Protein AF-I2ND49-F1 (afdb_monomer_lite)

Secondary structure (DSSP, 8-state):
-----GGG---EEEE-TT--EEEEEEE-TTT--EEEEEEEEEEE--SSSSPEEEEEEE-TTPPPPPSEEEEPPP-

InterPro domains:
  IPR003512 Bacteriophage M13, G5P, DNA-binding [PF02303] (20-73)
  IPR012340 Nucleic acid-binding, OB-fold [G3DSA:2.40.50.140] (10-75)
  IPR012340 Nucleic acid-binding, OB-fold [SSF50249] (11-73)

pLDDT: mean 86.39, std 15.38, range [42.38, 97.81]

Sequence (75 aa):
MSNQNINQYLLKVQVFATSRIDERSGVSQKTGKDWFIRTQEAYIDLGGQFPVMVKIPLQKDQIPYGPGNYYVQSG

Foldseek 3Di:
DDPPVCQPDQWKKFDAPPWDKDKDWDADPVPRDIDIWIWTWIWTDPPDPGTDIDTHTDDPPRDDDDGDIDTDDDD

Structure (mmCIF, N/CA/C/O backbone):
data_AF-I2ND49-F1
#
_entry.id   AF-I2ND49-F1
#
loop_
_atom_site.group_PDB
_atom_site.id
_atom_site.type_symbol
_atom_site.label_atom_id
_atom_site.label_alt_id
_atom_site.label_comp_id
_atom_site.label_asym_id
_atom_site.label_entity_id
_atom_site.label_seq_id
_atom_site.pdbx_PDB_ins_code
_atom_site.Cartn_x
_atom_site.Cartn_y
_atom_site.Cartn_z
_atom_site.occupancy
_atom_site.B_iso_or_equiv
_atom_site.auth_seq_id
_atom_site.auth_comp_id
_atom_site.auth_asym_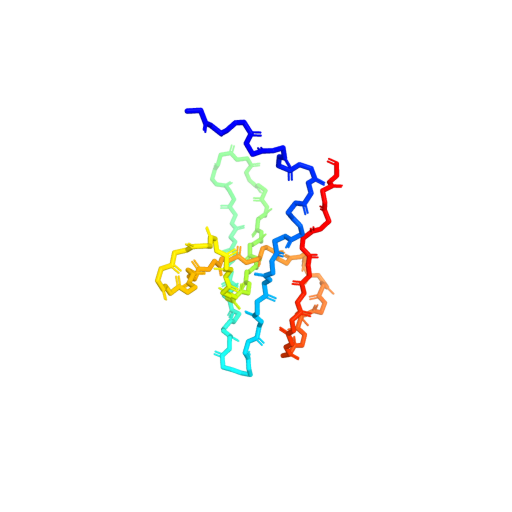id
_atom_site.auth_atom_id
_atom_site.pdbx_PDB_model_num
ATOM 1 N N . MET A 1 1 ? -6.622 17.380 -26.247 1.00 42.38 1 MET A N 1
ATOM 2 C CA . MET A 1 1 ? -7.519 16.212 -26.346 1.00 42.38 1 MET A CA 1
ATOM 3 C C . MET A 1 1 ? -6.767 14.975 -25.898 1.00 42.38 1 MET A C 1
ATOM 5 O O . MET A 1 1 ? -5.824 14.595 -26.572 1.00 42.38 1 MET A O 1
ATOM 9 N N . SER A 1 2 ? -7.167 14.370 -24.782 1.00 45.00 2 SER A N 1
ATOM 10 C CA . SER A 1 2 ? -7.116 12.915 -24.622 1.00 45.00 2 SER A CA 1
ATOM 11 C C . SER A 1 2 ? -8.035 12.561 -23.457 1.00 45.00 2 SER A C 1
ATOM 13 O O . SER A 1 2 ? -7.645 12.651 -22.297 1.00 45.00 2 SER A O 1
ATOM 15 N N . ASN A 1 3 ? -9.290 12.233 -23.772 1.00 50.19 3 ASN A N 1
ATOM 16 C CA . ASN A 1 3 ? -10.130 11.461 -22.862 1.00 50.19 3 ASN A CA 1
ATOM 17 C C . ASN A 1 3 ? -9.526 10.056 -22.832 1.00 50.19 3 ASN A C 1
ATOM 19 O O . ASN A 1 3 ? -9.931 9.180 -23.592 1.00 50.19 3 ASN A O 1
ATOM 23 N N . GLN A 1 4 ? -8.481 9.882 -22.021 1.00 48.59 4 GLN A N 1
ATOM 24 C CA . GLN A 1 4 ? -7.943 8.569 -21.697 1.00 48.59 4 GLN A CA 1
ATOM 25 C C . GLN A 1 4 ? -9.072 7.844 -20.962 1.00 48.59 4 GLN A C 1
ATOM 27 O O . GLN A 1 4 ? -9.470 8.235 -19.864 1.00 48.59 4 GLN A O 1
ATOM 32 N N . ASN A 1 5 ? -9.675 6.864 -21.630 1.00 48.88 5 ASN A N 1
ATOM 33 C CA . ASN A 1 5 ? -10.763 6.076 -21.079 1.00 48.88 5 ASN A CA 1
ATOM 34 C C . ASN A 1 5 ? -10.181 5.211 -19.953 1.00 48.88 5 ASN A C 1
ATOM 36 O O . ASN A 1 5 ? -9.611 4.151 -20.199 1.00 48.88 5 ASN A O 1
ATOM 40 N N . ILE A 1 6 ? -10.255 5.719 -18.722 1.00 52.62 6 ILE A N 1
ATOM 41 C CA . ILE A 1 6 ? -9.607 5.147 -17.532 1.00 52.62 6 ILE A CA 1
ATOM 42 C C . ILE A 1 6 ? -10.000 3.686 -17.247 1.00 52.62 6 ILE A C 1
ATOM 44 O O . ILE A 1 6 ? -9.264 2.986 -16.560 1.00 52.62 6 ILE A O 1
ATOM 48 N N . ASN A 1 7 ? -11.081 3.189 -17.856 1.00 52.41 7 ASN A N 1
ATOM 49 C CA . ASN A 1 7 ? -11.525 1.795 -17.765 1.00 52.41 7 ASN A CA 1
ATOM 50 C C . ASN A 1 7 ? -10.573 0.781 -18.439 1.00 52.41 7 ASN A C 1
ATOM 52 O O . ASN A 1 7 ? -10.772 -0.421 -18.292 1.00 52.41 7 ASN A O 1
ATOM 56 N N . GLN A 1 8 ? -9.551 1.232 -19.179 1.00 50.09 8 GLN A N 1
ATOM 57 C CA . GLN A 1 8 ? -8.561 0.367 -19.839 1.00 50.09 8 GLN A CA 1
ATOM 58 C C . GLN A 1 8 ? -7.202 0.287 -19.121 1.00 50.09 8 GLN A C 1
ATOM 60 O O . GLN A 1 8 ? -6.355 -0.514 -19.520 1.00 50.09 8 GLN A O 1
ATOM 65 N N . TYR A 1 9 ? -6.974 1.079 -18.067 1.00 53.81 9 TYR A N 1
ATOM 66 C CA . TYR A 1 9 ? -5.681 1.131 -17.380 1.00 53.81 9 TYR A CA 1
ATOM 67 C C . TYR A 1 9 ? -5.739 0.271 -16.126 1.00 53.81 9 TYR A C 1
ATOM 69 O O . TYR A 1 9 ? -6.028 0.746 -15.030 1.00 53.81 9 TYR A O 1
ATOM 77 N N . LEU A 1 10 ? -5.439 -1.016 -16.295 1.00 68.25 10 LEU A N 1
ATOM 78 C CA . LEU A 1 10 ? -5.006 -1.861 -15.188 1.00 68.25 10 LEU A CA 1
ATOM 79 C C . LEU A 1 10 ? -3.783 -1.190 -14.546 1.00 68.25 10 LEU A C 1
ATOM 81 O O . LEU A 1 10 ? -2.676 -1.258 -15.081 1.00 68.25 10 LEU A O 1
ATOM 85 N N . LEU A 1 11 ? -3.988 -0.494 -13.427 1.00 85.31 11 LEU A N 1
ATOM 86 C CA . LEU A 1 11 ? -2.903 0.184 -12.725 1.00 85.31 11 LEU A CA 1
ATOM 87 C C . LEU A 1 11 ? -1.960 -0.875 -12.165 1.00 85.31 11 LEU A C 1
ATOM 89 O O . LEU A 1 11 ? -2.361 -1.692 -11.331 1.00 85.31 11 LEU A O 1
ATOM 93 N N . LYS A 1 12 ? -0.715 -0.868 -12.641 1.00 89.69 12 LYS A N 1
ATOM 94 C CA . LYS A 1 12 ? 0.312 -1.800 -12.192 1.00 89.69 12 LYS A CA 1
ATOM 95 C C . LYS A 1 12 ? 0.874 -1.326 -10.859 1.00 89.69 12 LYS A C 1
ATOM 97 O O . LYS A 1 12 ? 1.389 -0.214 -10.748 1.00 89.69 12 LYS A O 1
ATOM 102 N N . VAL A 1 13 ? 0.805 -2.199 -9.865 1.00 93.12 13 VAL A N 1
ATOM 103 C CA . VAL A 1 13 ? 1.319 -1.978 -8.517 1.00 93.12 13 VAL A CA 1
ATOM 104 C C . VAL A 1 13 ? 2.397 -3.012 -8.231 1.00 93.12 13 VAL A C 1
ATOM 106 O O . VAL A 1 13 ? 2.177 -4.207 -8.396 1.00 93.12 13 VAL A O 1
ATOM 109 N N . GLN A 1 14 ? 3.567 -2.569 -7.795 1.00 96.12 14 GLN A N 1
ATOM 110 C CA . GLN A 1 14 ? 4.686 -3.423 -7.435 1.00 96.12 14 GLN A CA 1
ATOM 111 C C . GLN A 1 14 ? 4.894 -3.425 -5.922 1.00 96.12 14 GLN A C 1
ATOM 113 O O . GLN A 1 14 ? 5.039 -2.376 -5.293 1.00 96.12 14 GLN A O 1
ATOM 118 N N . VAL A 1 15 ? 4.946 -4.624 -5.351 1.00 96.81 15 VAL A N 1
ATOM 119 C CA . VAL A 1 15 ? 5.328 -4.870 -3.959 1.00 96.81 15 VAL A CA 1
ATOM 120 C C . VAL A 1 15 ? 6.741 -5.440 -3.954 1.00 96.81 15 VAL A C 1
ATOM 122 O O . VAL A 1 15 ? 7.043 -6.374 -4.700 1.00 96.81 15 VAL A O 1
ATOM 125 N N . PHE A 1 16 ? 7.616 -4.884 -3.123 1.00 96.38 16 PHE A N 1
ATOM 126 C CA . PHE A 1 16 ? 9.001 -5.331 -2.994 1.00 96.38 16 PHE A CA 1
ATOM 127 C C . PHE A 1 16 ? 9.185 -6.176 -1.732 1.00 96.38 16 PHE A C 1
ATOM 129 O O . PHE A 1 16 ? 8.426 -6.058 -0.776 1.00 96.38 16 PHE A O 1
ATOM 136 N N . ALA A 1 17 ? 10.245 -6.987 -1.682 1.00 95.31 17 ALA A N 1
ATOM 137 C CA . ALA A 1 17 ? 10.615 -7.721 -0.464 1.00 95.31 17 ALA A CA 1
ATOM 138 C C . ALA A 1 17 ? 10.943 -6.792 0.722 1.00 95.31 17 ALA A C 1
ATOM 140 O O . ALA A 1 17 ? 10.869 -7.204 1.874 1.00 95.31 17 ALA A O 1
ATOM 141 N N . THR A 1 18 ? 11.291 -5.536 0.434 1.00 95.56 18 THR A N 1
ATOM 142 C CA . THR A 1 18 ? 11.578 -4.484 1.414 1.00 95.56 18 THR A CA 1
ATOM 143 C C . THR A 1 18 ? 10.368 -3.607 1.746 1.00 95.56 18 THR A C 1
ATOM 145 O O . THR A 1 18 ? 10.501 -2.708 2.576 1.00 95.56 18 THR A O 1
ATOM 148 N N . SER A 1 19 ? 9.210 -3.839 1.114 1.00 95.25 19 SER A N 1
ATOM 149 C CA . SER A 1 19 ? 7.975 -3.102 1.394 1.00 95.25 19 SER A CA 1
ATOM 150 C C . SER A 1 19 ? 7.580 -3.259 2.858 1.00 95.25 19 SER A C 1
ATOM 152 O O . SER A 1 19 ? 7.410 -4.379 3.345 1.00 95.25 19 SER A O 1
ATOM 154 N N . ARG A 1 20 ? 7.408 -2.141 3.565 1.00 96.38 20 ARG A N 1
ATOM 155 C CA . ARG A 1 20 ? 7.084 -2.161 4.993 1.00 96.38 20 ARG A CA 1
ATOM 156 C C . ARG A 1 20 ? 5.594 -2.344 5.234 1.00 96.38 20 ARG A C 1
ATOM 158 O O . ARG A 1 20 ? 4.758 -1.982 4.405 1.00 96.38 20 ARG A O 1
ATOM 165 N N . ILE A 1 21 ? 5.281 -2.880 6.409 1.00 95.62 21 ILE A N 1
ATOM 166 C CA . ILE A 1 21 ? 3.927 -2.937 6.953 1.00 95.62 21 ILE A CA 1
ATOM 167 C C . ILE A 1 21 ? 3.889 -1.990 8.148 1.00 95.62 21 ILE A C 1
ATOM 169 O O . ILE A 1 21 ? 4.656 -2.150 9.095 1.00 95.62 21 ILE A O 1
ATOM 173 N N . ASP A 1 22 ? 2.994 -1.012 8.084 1.00 95.06 22 ASP A N 1
ATOM 174 C CA . ASP A 1 22 ? 2.696 -0.104 9.183 1.00 95.06 22 ASP A CA 1
ATOM 175 C C . ASP A 1 22 ? 1.398 -0.54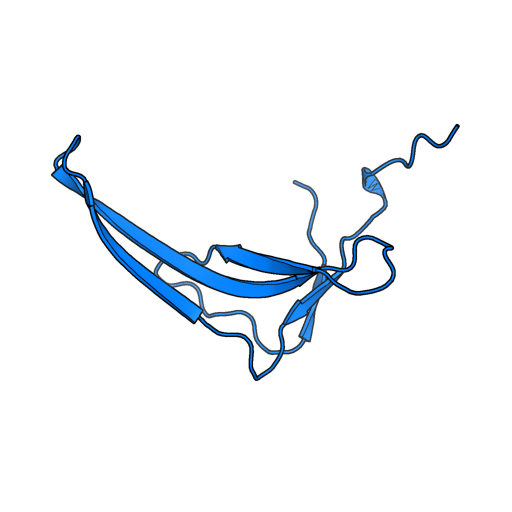7 9.859 1.00 95.06 22 ASP A C 1
ATOM 177 O O . ASP A 1 22 ? 0.368 -0.707 9.199 1.00 95.06 22 ASP A O 1
ATOM 181 N N . GLU A 1 23 ? 1.429 -0.675 11.182 1.00 94.38 23 GLU A N 1
ATOM 182 C CA . GLU A 1 23 ? 0.267 -1.002 12.009 1.00 94.38 23 GLU A CA 1
ATOM 183 C C . GLU A 1 23 ? 0.050 0.082 13.062 1.00 94.38 23 GLU A C 1
ATOM 185 O O . GLU A 1 23 ? 0.982 0.537 13.726 1.00 94.38 23 GLU A O 1
ATOM 190 N N . ARG A 1 24 ? -1.198 0.532 13.194 1.00 93.06 24 ARG A N 1
ATOM 191 C CA . ARG A 1 24 ? -1.621 1.539 14.168 1.00 93.06 24 ARG A CA 1
ATOM 192 C C . ARG A 1 24 ? -2.965 1.136 14.746 1.00 93.06 24 ARG A C 1
ATOM 194 O O . ARG A 1 24 ? -3.865 0.736 14.014 1.00 93.06 24 ARG A O 1
ATOM 201 N N . SER A 1 25 ? -3.116 1.273 16.053 1.00 92.88 25 SER A N 1
ATOM 202 C CA . SER A 1 25 ? -4.368 0.985 16.747 1.00 92.88 25 SER A CA 1
ATOM 203 C C . SER A 1 25 ? -4.632 2.008 17.841 1.00 92.88 25 SER A C 1
ATOM 205 O O . SER A 1 25 ? -3.724 2.721 18.274 1.00 92.88 25 SER A O 1
ATOM 207 N N . GLY A 1 26 ? -5.884 2.094 18.275 1.00 93.38 26 GLY A N 1
ATOM 208 C CA . GLY A 1 26 ? -6.269 2.931 19.400 1.00 93.38 26 GLY A CA 1
ATOM 209 C C . GLY A 1 26 ? -7.771 2.940 19.632 1.00 93.38 26 GLY A C 1
ATOM 210 O O . GLY A 1 26 ? -8.522 2.221 18.979 1.00 93.38 26 GLY A O 1
ATOM 211 N N . VAL A 1 27 ? -8.204 3.805 20.548 1.00 94.06 27 VAL A N 1
ATOM 212 C CA . VAL A 1 27 ? -9.618 4.033 20.863 1.00 94.06 27 VAL A CA 1
ATOM 213 C C . VAL A 1 27 ? -10.013 5.422 20.376 1.00 94.06 27 VAL A C 1
ATOM 215 O O . VAL A 1 27 ? -9.325 6.412 20.630 1.00 94.06 27 VAL A O 1
ATOM 218 N N . SER A 1 28 ? -11.117 5.515 19.640 1.00 89.75 28 SER A N 1
ATOM 219 C CA . SER A 1 28 ? -11.664 6.788 19.176 1.00 89.75 28 SER A CA 1
ATOM 220 C C . SER A 1 28 ? -12.208 7.587 20.358 1.00 89.75 28 SER A C 1
ATOM 222 O O . SER A 1 28 ? -13.182 7.181 20.987 1.00 89.75 28 SER A O 1
ATOM 224 N N . GLN A 1 29 ? -11.650 8.771 20.615 1.00 90.75 29 GLN A N 1
ATOM 225 C CA . GLN A 1 29 ? -12.134 9.662 21.679 1.00 90.75 29 GLN A CA 1
ATOM 226 C C . GLN A 1 29 ? -13.578 10.145 21.456 1.00 90.75 29 GLN A C 1
ATOM 228 O O . GLN A 1 29 ? -14.266 10.485 22.409 1.00 90.75 29 GLN A O 1
ATOM 233 N N . LYS A 1 30 ? -14.049 10.175 20.201 1.00 89.38 30 LYS A N 1
ATOM 234 C CA . LYS A 1 30 ? -15.395 10.660 19.849 1.00 89.38 30 LYS A CA 1
ATOM 235 C C . LYS A 1 30 ? -16.482 9.602 20.019 1.00 89.38 30 LYS A C 1
ATOM 237 O O . LYS A 1 30 ? -17.624 9.943 20.295 1.00 89.38 30 LYS A O 1
ATOM 242 N N . THR A 1 31 ? -16.150 8.335 19.779 1.00 91.00 31 THR A N 1
ATOM 243 C CA . THR A 1 31 ? -17.134 7.239 19.719 1.00 91.00 31 THR A CA 1
ATOM 244 C C . THR A 1 31 ? -16.885 6.143 20.747 1.00 91.00 31 THR A C 1
ATOM 246 O O . THR A 1 31 ? -17.714 5.248 20.870 1.00 91.00 31 THR A O 1
ATOM 249 N N . GLY A 1 32 ? -15.742 6.166 21.436 1.00 93.62 32 GLY A N 1
ATOM 250 C CA . GLY A 1 32 ? -15.298 5.104 22.338 1.00 93.62 32 GLY A CA 1
ATOM 251 C C . GLY A 1 32 ? -14.976 3.779 21.640 1.00 93.62 32 GLY A C 1
ATOM 252 O O . GLY A 1 32 ? -14.760 2.785 22.318 1.00 93.62 32 GLY A O 1
ATOM 253 N N . LYS A 1 33 ? -14.978 3.734 20.299 1.00 92.81 33 LYS A N 1
ATOM 254 C CA . LYS A 1 33 ? -14.759 2.501 19.529 1.00 92.81 33 LYS A CA 1
ATOM 255 C C . LYS A 1 33 ? -13.283 2.280 19.231 1.00 92.81 33 LYS A C 1
ATOM 257 O O . LYS A 1 33 ? -12.585 3.228 18.858 1.00 92.81 33 LYS A O 1
ATOM 262 N N . ASP A 1 34 ? -12.862 1.025 19.301 1.00 93.50 34 ASP A N 1
ATOM 263 C CA . ASP A 1 34 ? -11.544 0.599 18.845 1.00 93.50 34 ASP A CA 1
ATOM 264 C C . ASP A 1 34 ? -11.399 0.817 17.338 1.00 93.50 34 ASP A C 1
ATOM 266 O O . ASP A 1 34 ? -12.325 0.579 16.555 1.00 93.50 34 ASP A O 1
ATOM 270 N N . TRP A 1 35 ? -10.217 1.260 16.925 1.00 92.25 35 TRP A N 1
ATOM 271 C CA . TRP A 1 35 ? -9.827 1.350 15.529 1.00 92.25 35 TRP A CA 1
ATOM 272 C C . TRP A 1 35 ? -8.478 0.672 15.317 1.00 92.25 35 TRP A C 1
ATOM 274 O O . TRP A 1 35 ? -7.594 0.677 16.175 1.00 92.25 35 TRP A O 1
ATOM 284 N N . PHE A 1 36 ? -8.334 0.090 14.133 1.00 92.00 36 PHE A N 1
ATOM 285 C CA . PHE A 1 36 ? -7.122 -0.569 13.682 1.00 92.00 36 PHE A CA 1
ATOM 286 C C . PHE A 1 36 ? -6.884 -0.178 12.229 1.00 92.00 36 PHE A C 1
ATOM 288 O O . PHE A 1 36 ? -7.775 -0.310 11.392 1.00 92.00 36 PHE A O 1
ATOM 295 N N . ILE A 1 37 ? -5.693 0.333 11.943 1.00 93.12 37 ILE A N 1
ATOM 296 C CA . ILE A 1 37 ? -5.237 0.682 10.604 1.00 93.12 37 ILE A CA 1
ATOM 297 C C . ILE A 1 37 ? -3.972 -0.114 10.348 1.00 93.12 37 ILE A C 1
ATOM 299 O O . ILE A 1 37 ? -2.992 -0.001 11.084 1.00 93.12 37 ILE A O 1
ATOM 303 N N . ARG A 1 38 ? -3.989 -0.876 9.263 1.00 95.94 38 ARG A N 1
ATOM 304 C CA . ARG A 1 38 ? -2.834 -1.608 8.773 1.00 95.94 38 ARG A CA 1
ATOM 305 C C . ARG A 1 38 ? -2.633 -1.276 7.315 1.00 95.94 38 ARG A C 1
ATOM 307 O O . ARG A 1 38 ? -3.587 -1.301 6.541 1.00 95.94 38 ARG A O 1
ATOM 314 N N . THR A 1 39 ? -1.410 -0.930 6.945 1.00 96.81 39 THR A N 1
ATOM 315 C CA . THR A 1 39 ? -1.077 -0.574 5.567 1.00 96.81 39 THR A CA 1
ATOM 316 C C . THR A 1 39 ? 0.232 -1.202 5.135 1.00 96.81 39 THR A C 1
ATOM 318 O O . THR A 1 39 ? 1.155 -1.289 5.936 1.00 96.81 39 THR A O 1
ATOM 321 N N . GLN A 1 40 ? 0.333 -1.568 3.863 1.00 97.19 40 GLN A N 1
ATOM 322 C CA . GLN A 1 40 ? 1.551 -2.071 3.241 1.00 97.19 40 GLN A CA 1
ATOM 323 C C . GLN A 1 40 ? 2.054 -1.100 2.172 1.00 97.19 40 GLN A C 1
ATOM 325 O O . GLN A 1 40 ? 1.272 -0.596 1.367 1.00 97.19 40 GLN A O 1
ATOM 330 N N . GLU A 1 41 ? 3.357 -0.839 2.150 1.00 97.81 41 GLU A N 1
ATOM 331 C CA . GLU A 1 41 ? 3.991 -0.025 1.113 1.00 97.81 41 GLU A CA 1
ATOM 332 C C . GLU A 1 41 ? 4.023 -0.752 -0.236 1.00 97.81 41 GLU A C 1
ATOM 334 O O . GLU A 1 41 ? 4.391 -1.924 -0.335 1.00 97.81 41 GLU A O 1
ATOM 339 N N . ALA A 1 42 ? 3.700 -0.031 -1.302 1.00 96.88 42 ALA A N 1
ATOM 340 C CA . ALA A 1 42 ? 3.840 -0.496 -2.674 1.00 96.88 42 ALA A CA 1
ATOM 341 C C . ALA A 1 42 ? 4.152 0.679 -3.603 1.00 96.88 42 ALA A C 1
ATOM 343 O O . ALA A 1 42 ? 4.099 1.835 -3.187 1.00 96.88 42 ALA A O 1
ATOM 344 N N . TYR A 1 43 ? 4.468 0.393 -4.861 1.00 95.88 43 TYR A N 1
ATOM 345 C CA . TYR A 1 43 ? 4.773 1.405 -5.867 1.00 95.88 43 TYR A CA 1
ATOM 346 C C . TYR A 1 43 ? 3.844 1.257 -7.060 1.00 95.88 43 TYR A C 1
ATOM 348 O O . TYR A 1 43 ? 3.745 0.178 -7.633 1.00 95.88 43 TYR A O 1
ATOM 356 N N . ILE A 1 44 ? 3.162 2.333 -7.430 1.00 93.50 44 ILE A N 1
ATOM 357 C CA . ILE A 1 44 ? 2.225 2.359 -8.551 1.00 93.50 44 ILE A CA 1
ATOM 358 C C . ILE A 1 44 ? 2.848 3.082 -9.743 1.00 93.50 44 ILE A C 1
ATOM 360 O O . ILE A 1 44 ? 3.461 4.142 -9.591 1.00 93.50 44 ILE A O 1
ATOM 364 N N . ASP A 1 45 ? 2.687 2.505 -10.930 1.00 90.06 45 ASP A N 1
ATOM 365 C CA . ASP A 1 45 ? 3.046 3.161 -12.184 1.00 90.06 45 ASP A CA 1
ATOM 366 C C . ASP A 1 45 ? 1.861 3.995 -12.691 1.00 90.06 45 ASP A C 1
ATOM 368 O O . ASP A 1 45 ? 0.786 3.465 -12.977 1.00 90.06 45 ASP A O 1
ATOM 372 N N . LEU A 1 46 ? 2.063 5.312 -12.766 1.00 87.19 46 LEU A N 1
ATOM 373 C CA . LEU A 1 46 ? 1.074 6.289 -13.233 1.00 87.19 46 LEU A CA 1
ATOM 374 C C . LEU A 1 46 ? 1.463 6.916 -14.585 1.00 87.19 46 LEU A C 1
ATOM 376 O O . LEU A 1 46 ? 0.865 7.912 -14.985 1.00 87.19 46 LEU A O 1
ATOM 380 N N . GLY A 1 47 ? 2.477 6.377 -15.276 1.00 86.06 47 GLY A N 1
ATOM 381 C CA . GLY A 1 47 ? 2.969 6.914 -16.552 1.00 86.06 47 GLY A CA 1
ATOM 382 C C . GLY A 1 47 ? 3.905 8.124 -16.425 1.00 86.06 47 GLY A C 1
ATOM 383 O O . GLY A 1 47 ? 4.150 8.821 -17.408 1.00 86.06 47 GLY A O 1
ATOM 384 N N . GLY A 1 48 ? 4.414 8.397 -15.219 1.00 87.38 48 GLY A N 1
ATOM 385 C CA . GLY A 1 48 ? 5.460 9.393 -14.972 1.00 87.38 48 GLY A CA 1
ATOM 386 C C . GLY A 1 48 ? 6.872 8.833 -15.182 1.00 87.38 48 GLY A C 1
ATOM 387 O O . GLY A 1 48 ? 7.054 7.688 -15.581 1.00 87.38 48 GLY A O 1
ATOM 388 N N . GLN A 1 49 ? 7.896 9.633 -14.867 1.00 91.31 49 GLN A N 1
ATOM 389 C CA . GLN A 1 49 ? 9.298 9.203 -14.984 1.00 91.31 49 GLN A CA 1
ATOM 390 C C . GLN A 1 49 ? 9.654 8.051 -14.027 1.00 91.31 49 GLN A C 1
ATOM 392 O O . GLN A 1 49 ? 10.486 7.209 -14.359 1.00 91.31 49 GLN A O 1
ATOM 397 N N . PHE A 1 50 ? 9.036 8.021 -12.844 1.00 92.31 50 PHE A N 1
ATOM 398 C CA . PHE A 1 50 ? 9.267 7.001 -11.825 1.00 92.31 50 PHE A CA 1
ATOM 399 C C . PHE A 1 50 ? 7.945 6.563 -11.180 1.00 92.31 50 PHE A C 1
ATOM 401 O O . PHE A 1 50 ? 7.026 7.383 -11.073 1.00 92.31 50 PHE A O 1
ATOM 408 N N . PRO A 1 51 ? 7.852 5.307 -10.705 1.00 92.19 51 PRO A N 1
ATOM 409 C CA . PRO A 1 51 ? 6.734 4.853 -9.888 1.00 92.19 51 PRO A CA 1
ATOM 410 C C . PRO A 1 51 ? 6.591 5.669 -8.601 1.00 92.19 51 PRO A C 1
ATOM 412 O O . PRO A 1 51 ? 7.579 6.102 -8.004 1.00 92.19 51 PRO A O 1
ATOM 415 N N . VAL A 1 52 ? 5.355 5.827 -8.138 1.00 94.69 52 VAL A N 1
ATOM 416 C CA . VAL A 1 52 ? 5.032 6.582 -6.921 1.00 94.69 52 VAL A CA 1
ATOM 417 C C . VAL A 1 52 ? 4.755 5.618 -5.773 1.00 94.69 52 VAL A C 1
ATOM 419 O O . VAL A 1 52 ? 4.054 4.625 -5.955 1.00 94.69 52 VAL A O 1
ATOM 422 N N . MET A 1 53 ? 5.280 5.906 -4.580 1.00 95.25 53 MET A N 1
ATOM 423 C CA . MET A 1 53 ? 4.988 5.107 -3.388 1.00 95.25 53 MET A CA 1
ATOM 424 C C . MET A 1 53 ? 3.543 5.330 -2.922 1.00 95.25 53 MET A C 1
ATOM 426 O O . MET A 1 53 ? 3.092 6.465 -2.767 1.00 95.25 53 MET A O 1
ATOM 430 N N . VAL A 1 54 ? 2.836 4.243 -2.636 1.00 94.69 54 VAL A N 1
ATOM 431 C CA . VAL A 1 54 ? 1.469 4.217 -2.109 1.00 94.69 54 VAL A CA 1
ATOM 432 C C . VAL A 1 54 ? 1.372 3.299 -0.893 1.00 94.69 54 VAL A C 1
ATOM 434 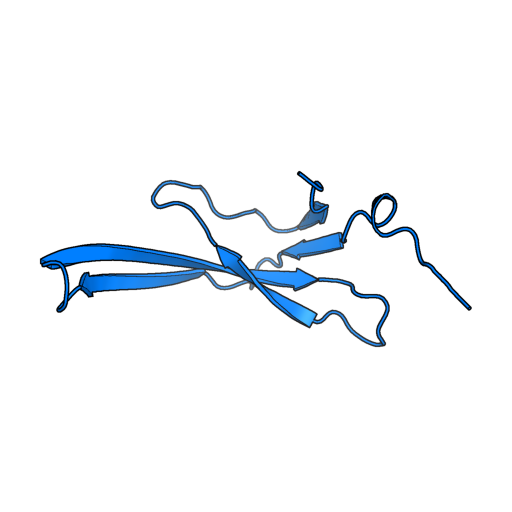O O . VAL A 1 54 ? 2.218 2.431 -0.674 1.00 94.69 54 VAL A O 1
ATOM 437 N N . LYS A 1 55 ? 0.319 3.489 -0.093 1.00 95.31 55 LYS A N 1
ATOM 438 C CA . LYS A 1 55 ? -0.015 2.636 1.051 1.00 95.31 55 LYS A CA 1
ATOM 439 C C . LYS A 1 55 ? -1.290 1.855 0.753 1.00 95.31 55 LYS A C 1
ATOM 441 O O . LYS A 1 55 ? -2.357 2.449 0.627 1.00 95.31 55 LYS A O 1
ATOM 446 N N . ILE A 1 56 ? -1.176 0.536 0.654 1.00 94.00 56 ILE A N 1
ATOM 447 C CA . ILE A 1 56 ? -2.303 -0.376 0.456 1.00 94.00 56 ILE A CA 1
ATOM 448 C C . ILE A 1 56 ? -2.920 -0.669 1.827 1.00 94.00 56 ILE A C 1
ATOM 450 O O . ILE A 1 56 ? -2.216 -1.219 2.675 1.00 94.00 56 ILE A O 1
ATOM 454 N N . PRO A 1 57 ? -4.194 -0.328 2.087 1.00 94.31 57 PRO A N 1
ATOM 455 C CA . PRO A 1 57 ? -4.855 -0.738 3.318 1.00 94.31 57 PRO A CA 1
ATOM 456 C C . PRO A 1 57 ? -5.021 -2.261 3.342 1.00 94.31 57 PRO A C 1
ATOM 458 O O . PRO A 1 57 ? -5.464 -2.864 2.366 1.00 94.31 57 PRO A O 1
ATOM 461 N N . LEU A 1 58 ? -4.675 -2.873 4.470 1.00 94.19 58 LEU A N 1
ATOM 462 C CA 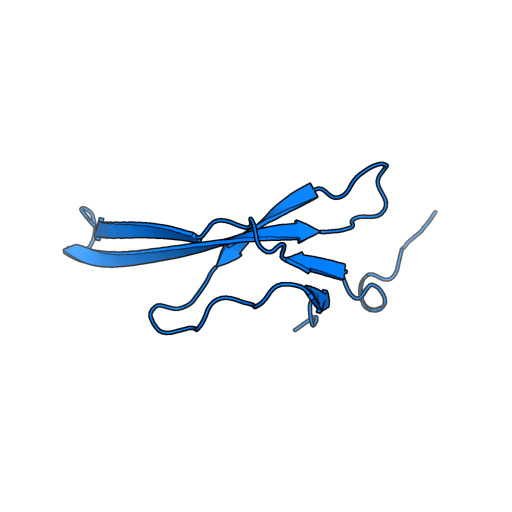. LEU A 1 58 ? -4.889 -4.287 4.745 1.00 94.19 58 LEU A CA 1
ATOM 463 C C . LEU A 1 58 ? -6.001 -4.430 5.781 1.00 94.19 58 LEU A C 1
ATOM 465 O O . LEU A 1 58 ? -6.066 -3.672 6.752 1.00 94.19 58 LEU A O 1
ATOM 469 N N . GLN A 1 59 ? -6.855 -5.434 5.605 1.00 90.50 59 GLN A N 1
ATOM 470 C CA . GLN A 1 59 ? -7.789 -5.824 6.660 1.00 90.50 59 GLN A CA 1
ATOM 471 C C . GLN A 1 59 ? -7.033 -6.457 7.841 1.00 90.50 59 GLN A C 1
ATOM 473 O O . GLN A 1 59 ? -5.890 -6.899 7.695 1.00 90.50 59 GLN A O 1
ATOM 478 N N . LYS A 1 60 ? -7.679 -6.510 9.016 1.00 82.62 60 LYS A N 1
ATOM 479 C CA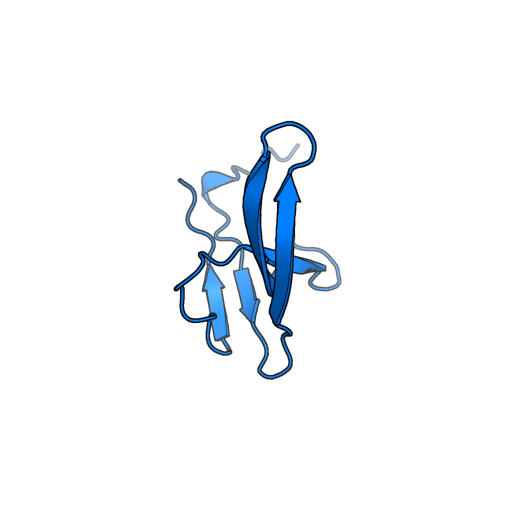 . LYS A 1 60 ? -7.074 -6.966 10.282 1.00 82.62 60 LYS A CA 1
ATOM 480 C C . LYS A 1 60 ? -6.332 -8.300 10.148 1.00 82.62 60 LYS A C 1
ATOM 482 O O . LYS A 1 60 ? -5.185 -8.396 10.569 1.00 82.62 60 LYS A O 1
ATOM 487 N N . ASP A 1 61 ? -6.954 -9.262 9.475 1.00 88.25 61 ASP A N 1
ATOM 488 C CA . ASP A 1 61 ? -6.442 -10.629 9.341 1.00 88.25 61 ASP A CA 1
ATOM 489 C C . ASP A 1 61 ? -5.956 -10.944 7.914 1.00 88.25 61 ASP A C 1
ATOM 491 O O . ASP A 1 61 ? -5.668 -12.090 7.572 1.00 88.25 61 ASP A O 1
ATOM 495 N N . GLN A 1 62 ? -5.859 -9.926 7.051 1.00 92.88 62 GLN A N 1
ATOM 496 C CA . GLN A 1 62 ? -5.402 -10.110 5.679 1.00 92.88 62 GLN A CA 1
ATOM 497 C C . GLN A 1 62 ? -3.896 -10.369 5.651 1.00 92.88 62 GLN A C 1
ATOM 499 O O . GLN A 1 62 ? -3.102 -9.581 6.169 1.00 92.88 62 GLN A O 1
ATOM 504 N N . ILE A 1 63 ? -3.485 -11.454 5.000 1.00 93.88 63 ILE A N 1
ATOM 505 C CA . ILE A 1 63 ? -2.068 -11.717 4.748 1.00 93.88 63 ILE A CA 1
ATOM 506 C C . ILE A 1 63 ? -1.539 -10.617 3.806 1.00 93.88 63 ILE A C 1
ATOM 508 O O . ILE A 1 63 ? -2.167 -10.369 2.773 1.00 93.88 63 ILE A O 1
ATOM 512 N N . PRO A 1 64 ? -0.421 -9.944 4.144 1.00 95.06 64 PRO A N 1
ATOM 513 C CA . PRO A 1 64 ? 0.204 -8.960 3.266 1.00 95.06 64 PRO A CA 1
ATOM 514 C C . PRO A 1 64 ? 0.502 -9.543 1.885 1.00 95.06 64 PRO A C 1
ATOM 516 O O . PRO A 1 64 ? 0.816 -10.726 1.745 1.00 95.06 64 PRO A O 1
ATOM 519 N N . TYR A 1 65 ? 0.446 -8.697 0.863 1.00 95.81 65 TYR A N 1
ATOM 520 C CA . TYR A 1 65 ? 0.792 -9.098 -0.492 1.00 95.81 65 TYR A CA 1
ATOM 521 C C . TYR A 1 65 ? 2.266 -9.505 -0.548 1.00 95.81 65 TYR A C 1
ATOM 523 O O . TYR A 1 65 ? 3.135 -8.803 -0.026 1.00 95.81 65 TYR A O 1
ATOM 531 N N . GLY A 1 66 ? 2.547 -10.649 -1.170 1.00 96.69 66 GLY A N 1
ATOM 532 C CA . GLY A 1 66 ? 3.918 -11.075 -1.425 1.00 96.69 66 GLY A CA 1
ATOM 533 C C . GLY A 1 66 ? 4.625 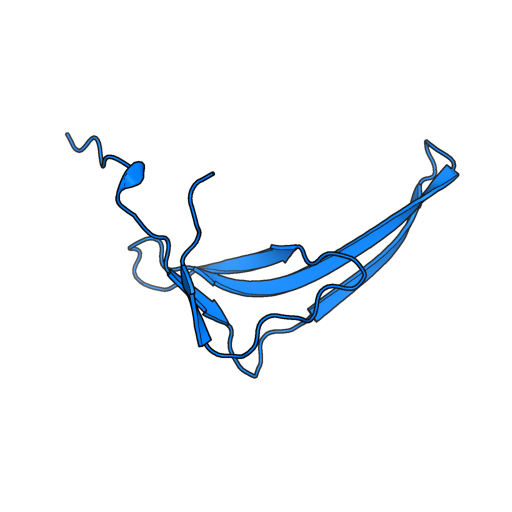-10.139 -2.417 1.00 96.69 66 GLY A C 1
ATOM 534 O O . GLY A 1 66 ? 3.972 -9.355 -3.106 1.00 96.69 66 GLY A O 1
ATOM 535 N N . PRO A 1 67 ? 5.960 -10.204 -2.528 1.00 97.12 67 PRO A N 1
ATOM 536 C CA . PRO A 1 67 ? 6.679 -9.453 -3.549 1.00 97.12 67 PRO A CA 1
ATOM 537 C C . PRO A 1 67 ? 6.211 -9.850 -4.952 1.00 97.12 67 PRO A C 1
ATOM 539 O O . PRO A 1 67 ? 6.142 -11.035 -5.277 1.00 97.12 67 PRO A O 1
ATOM 542 N N . GLY A 1 68 ? 5.900 -8.867 -5.793 1.00 96.38 68 GLY A N 1
ATOM 543 C CA . GLY A 1 68 ? 5.346 -9.132 -7.115 1.00 96.38 68 GLY A CA 1
ATOM 544 C C . GLY A 1 68 ? 4.668 -7.928 -7.754 1.00 96.38 68 GLY A C 1
ATOM 545 O O . GLY A 1 68 ? 4.609 -6.842 -7.178 1.00 96.38 68 GLY A O 1
ATOM 546 N N . ASN A 1 69 ? 4.168 -8.142 -8.971 1.00 94.25 69 ASN A N 1
ATOM 547 C CA . ASN A 1 69 ? 3.354 -7.173 -9.696 1.00 94.25 69 ASN A CA 1
ATOM 548 C C . ASN A 1 69 ? 1.879 -7.561 -9.582 1.00 94.25 69 ASN A C 1
ATOM 550 O O . ASN A 1 69 ? 1.507 -8.695 -9.876 1.00 94.25 69 ASN A O 1
ATOM 554 N N . TYR A 1 70 ? 1.060 -6.591 -9.212 1.00 92.44 70 TYR A N 1
ATOM 555 C CA . TYR A 1 70 ? -0.381 -6.685 -9.062 1.00 92.44 70 TYR A CA 1
ATOM 556 C C . TYR A 1 70 ? -1.051 -5.670 -9.980 1.00 92.44 70 TYR A C 1
ATOM 558 O O . TYR A 1 70 ? -0.443 -4.669 -10.365 1.00 92.44 70 TYR A O 1
ATOM 566 N N . TYR A 1 71 ? -2.312 -5.918 -10.312 1.00 89.62 71 TYR A N 1
ATOM 567 C CA . TYR A 1 71 ? -3.127 -4.986 -11.077 1.00 89.62 71 TYR A CA 1
ATOM 568 C C . TYR A 1 71 ? -4.342 -4.589 -10.256 1.00 89.62 71 TYR A C 1
ATOM 570 O O . TYR A 1 71 ? -4.999 -5.445 -9.661 1.00 89.62 71 TYR A O 1
ATOM 578 N N . VAL A 1 72 ? -4.633 -3.291 -10.214 1.00 84.12 72 VAL A N 1
ATOM 579 C CA . VAL A 1 72 ? -5.848 -2.796 -9.566 1.00 84.12 72 VAL A CA 1
ATOM 580 C C . VAL A 1 72 ? -7.042 -3.184 -10.429 1.00 84.12 72 VAL A C 1
ATOM 582 O O . VAL A 1 72 ? -7.119 -2.813 -11.600 1.00 84.12 72 VAL A O 1
ATOM 585 N N . GLN A 1 73 ? -7.975 -3.928 -9.843 1.00 76.69 73 GLN A N 1
ATOM 586 C CA . GLN A 1 73 ? -9.266 -4.206 -10.454 1.00 76.69 73 GLN A CA 1
ATOM 587 C C . GLN A 1 73 ? -10.177 -2.992 -10.238 1.00 76.69 73 GLN A C 1
ATOM 589 O O . GLN A 1 73 ? -10.382 -2.573 -9.099 1.00 76.69 73 GLN A O 1
ATOM 594 N N . SER A 1 74 ? -10.707 -2.413 -11.316 1.00 66.38 74 SER A N 1
ATOM 595 C CA . SER A 1 74 ? -11.763 -1.401 -11.220 1.00 66.38 74 SER A CA 1
ATOM 596 C C . SER A 1 74 ? -13.051 -2.083 -10.752 1.00 66.38 74 SER A C 1
ATOM 598 O O . SER A 1 74 ? -13.526 -3.004 -11.423 1.00 66.38 74 SER A O 1
ATOM 600 N N . GLY A 1 75 ? -13.561 -1.672 -9.592 1.00 54.75 75 GLY A N 1
ATOM 601 C CA . GLY A 1 75 ? -14.895 -2.037 -9.110 1.00 54.75 75 GLY A CA 1
ATOM 602 C C . GLY A 1 75 ? -15.981 -1.154 -9.700 1.00 54.75 75 GLY A C 1
ATOM 603 O O . GLY A 1 75 ? -15.648 -0.020 -10.113 1.00 54.75 75 GLY A O 1
#

Organism: NCBI:txid1095743

Radius of gyration: 15.88 Å; chains: 1; bounding box: 29×28×49 Å